Protein AF-A0A2V7KGJ0-F1 (afdb_monomer_lite)

Radius of gyration: 13.42 Å; chains: 1; bounding b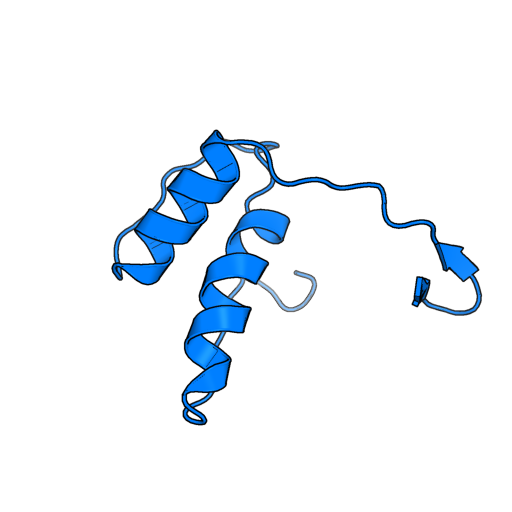ox: 29×30×33 Å

Foldseek 3Di:
DQDPNDDDDDDDDQDPLLVVLLVCVLVVHDRDDDPPNPPVVSVCNSQVVVVVVVPHDDDDDPDPVD

Sequence (66 aa):
MVVTAHTLKWDMVPYDVQLIGGIVLHQGKIAEMATGEGKTLVATLPLYLNALAGRGAHLVTVNNYL

Secondary structure (DSSP, 8-state):
-EETTEEPPP--PPPHHHHHHHHHHHTT------TTS-HHHHHHHHHHHHHTTSS------SSTT-

Structure (mmCIF, N/CA/C/O backbone):
data_AF-A0A2V7KGJ0-F1
#
_entry.id   AF-A0A2V7KGJ0-F1
#
loop_
_atom_site.group_PDB
_atom_site.id
_atom_site.type_symbol
_atom_site.label_atom_id
_atom_site.label_alt_id
_atom_site.label_comp_id
_atom_site.label_asym_id
_atom_site.label_entity_id
_atom_site.label_seq_id
_atom_site.pdbx_PDB_ins_code
_atom_site.Cartn_x
_atom_site.Cartn_y
_atom_site.Cartn_z
_atom_site.occupancy
_atom_site.B_iso_or_equiv
_atom_site.auth_seq_id
_atom_site.auth_comp_id
_atom_site.auth_asym_id
_atom_site.auth_atom_id
_atom_site.pdbx_PDB_model_num
ATOM 1 N N . MET A 1 1 ? -12.897 1.305 -17.076 1.00 66.19 1 MET A N 1
ATOM 2 C CA . MET A 1 1 ? -13.379 2.439 -16.256 1.00 66.19 1 MET A CA 1
ATOM 3 C C . MET A 1 1 ? -13.225 3.705 -17.080 1.00 66.19 1 MET A C 1
ATOM 5 O O . MET A 1 1 ? -12.221 3.826 -17.773 1.00 66.19 1 MET A O 1
ATOM 9 N N . VAL A 1 2 ? -14.210 4.606 -17.069 1.00 71.94 2 VAL A N 1
ATOM 10 C CA . VAL A 1 2 ? -14.065 5.899 -17.754 1.00 71.94 2 VAL A CA 1
ATOM 11 C C . VAL A 1 2 ? -13.328 6.846 -16.815 1.00 71.94 2 VAL A C 1
ATOM 13 O O . VAL A 1 2 ? -13.813 7.121 -15.722 1.00 71.94 2 VAL A O 1
ATOM 16 N N . VAL A 1 3 ? -12.156 7.316 -17.231 1.00 72.88 3 VAL A N 1
ATOM 17 C CA . VAL A 1 3 ? -11.381 8.344 -16.526 1.00 72.88 3 VAL A CA 1
ATOM 18 C C . VAL A 1 3 ? -11.202 9.492 -17.506 1.00 72.88 3 VAL A C 1
ATOM 20 O O . VAL A 1 3 ? -10.766 9.261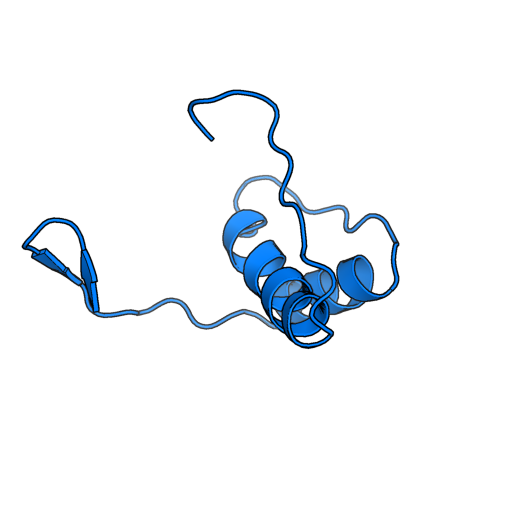 -18.631 1.00 72.88 3 VAL A O 1
ATOM 23 N N . THR A 1 4 ? -11.612 10.704 -17.117 1.00 76.50 4 THR A N 1
ATOM 24 C CA . THR A 1 4 ? -11.478 11.927 -17.939 1.00 76.50 4 THR A CA 1
ATOM 25 C C . THR A 1 4 ? -11.918 11.737 -19.400 1.00 76.50 4 THR A C 1
ATOM 27 O O . THR A 1 4 ? -11.152 11.995 -20.319 1.00 76.50 4 THR A O 1
ATOM 30 N N . ALA A 1 5 ? -13.136 11.226 -19.619 1.00 78.12 5 ALA A N 1
ATOM 31 C CA . ALA A 1 5 ? -13.716 10.953 -20.946 1.00 78.12 5 ALA A CA 1
ATOM 32 C C . ALA A 1 5 ? -12.976 9.916 -21.825 1.00 78.12 5 ALA A C 1
ATOM 34 O O . ALA A 1 5 ? -13.384 9.673 -22.960 1.00 78.12 5 ALA A O 1
ATOM 35 N N . HIS A 1 6 ? -11.958 9.232 -21.298 1.00 75.44 6 HIS A N 1
ATOM 36 C CA . HIS A 1 6 ? -11.286 8.121 -21.964 1.00 75.44 6 HIS A CA 1
ATOM 37 C C . HIS A 1 6 ? -11.686 6.788 -21.329 1.00 75.44 6 HIS A C 1
ATOM 39 O O . HIS A 1 6 ? -11.708 6.629 -20.105 1.00 75.44 6 HIS A O 1
ATOM 45 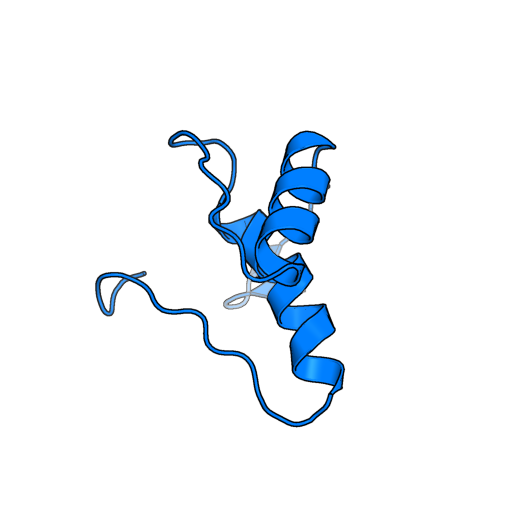N N . THR A 1 7 ? -12.001 5.801 -22.170 1.00 82.62 7 THR A N 1
ATOM 46 C CA . THR A 1 7 ? -12.246 4.433 -21.704 1.00 82.62 7 THR A CA 1
ATOM 47 C C . THR A 1 7 ? -10.903 3.756 -21.484 1.00 82.62 7 THR A C 1
ATOM 49 O O . THR A 1 7 ? -10.250 3.339 -22.436 1.00 82.62 7 THR A O 1
ATOM 52 N N . LEU A 1 8 ? -10.492 3.645 -20.223 1.00 80.25 8 LEU A N 1
ATOM 53 C CA . LEU A 1 8 ? -9.288 2.916 -19.847 1.00 80.25 8 LEU A CA 1
ATOM 54 C C . LEU A 1 8 ? -9.663 1.488 -19.456 1.00 80.25 8 LEU A C 1
ATOM 56 O O . LEU A 1 8 ? -10.523 1.259 -18.589 1.00 80.25 8 LEU A O 1
ATOM 60 N N . LYS A 1 9 ? -9.015 0.517 -20.101 1.00 82.06 9 LYS A N 1
ATOM 61 C CA . LYS A 1 9 ? -9.040 -0.872 -19.650 1.00 82.06 9 LYS A CA 1
ATOM 62 C C . LYS A 1 9 ? -8.118 -0.975 -18.437 1.00 82.06 9 LYS A C 1
ATOM 64 O O . LYS A 1 9 ? -6.962 -0.575 -18.503 1.00 82.06 9 LYS A O 1
ATOM 69 N N . TRP A 1 10 ? -8.654 -1.468 -17.327 1.00 83.69 10 TRP A N 1
ATOM 70 C CA . TRP A 1 10 ? -7.832 -1.798 -16.172 1.00 83.69 10 TRP A CA 1
ATOM 71 C C . TRP A 1 10 ? -6.997 -3.029 -16.509 1.00 83.69 10 TRP A C 1
ATOM 73 O O . TRP A 1 10 ? -7.563 -4.050 -16.897 1.00 83.69 10 TRP A O 1
ATOM 83 N N . ASP A 1 11 ? -5.681 -2.915 -16.372 1.00 84.88 11 ASP A N 1
ATOM 84 C CA . ASP A 1 11 ? -4.738 -3.989 -16.711 1.00 84.88 11 ASP A CA 1
ATOM 85 C C . ASP A 1 11 ? -3.668 -4.187 -15.624 1.00 84.88 11 ASP A C 1
ATOM 87 O O . ASP A 1 11 ? -2.609 -4.753 -15.861 1.00 84.88 11 ASP A O 1
ATOM 91 N N . MET A 1 12 ? -3.931 -3.693 -14.408 1.00 90.31 12 MET A N 1
ATOM 92 C CA . MET A 1 12 ? -3.015 -3.824 -13.274 1.00 90.31 12 MET A CA 1
ATOM 93 C C . MET A 1 12 ? -3.525 -4.890 -12.306 1.00 90.31 12 MET A C 1
ATOM 95 O O . MET A 1 12 ? -4.469 -4.667 -11.548 1.00 90.31 12 MET A O 1
ATOM 99 N N . VAL A 1 13 ? -2.896 -6.059 -12.322 1.00 94.38 13 VAL A N 1
ATOM 100 C CA . VAL A 1 13 ? -3.121 -7.108 -11.323 1.00 94.38 13 VAL A CA 1
ATOM 101 C C . VAL A 1 13 ? -2.020 -6.997 -10.267 1.00 94.38 13 VAL A C 1
ATOM 103 O O . VAL A 1 13 ? -0.850 -6.949 -10.652 1.00 94.38 13 VAL A O 1
ATOM 106 N N . PRO A 1 14 ? -2.350 -6.925 -8.962 1.00 96.62 14 PRO A N 1
ATOM 107 C CA . PRO A 1 14 ? -1.330 -6.896 -7.924 1.00 96.62 14 PRO A CA 1
ATOM 108 C C . PRO A 1 14 ? -0.427 -8.129 -7.986 1.00 96.62 14 PRO A C 1
ATOM 110 O O . PRO A 1 14 ? -0.917 -9.255 -8.042 1.00 96.62 14 PRO A O 1
ATOM 113 N N . TYR A 1 15 ? 0.884 -7.914 -7.936 1.00 97.62 15 TYR A N 1
ATOM 114 C CA . TYR A 1 15 ? 1.854 -8.994 -7.755 1.00 97.62 15 TYR A CA 1
ATOM 115 C C . TYR A 1 15 ? 1.891 -9.457 -6.292 1.00 97.62 15 TYR A C 1
ATOM 117 O O . TYR A 1 15 ? 1.530 -8.708 -5.383 1.00 97.62 15 TYR A O 1
ATOM 125 N N . ASP A 1 16 ? 2.419 -10.653 -6.036 1.00 98.06 16 ASP A N 1
ATOM 126 C CA . ASP A 1 16 ? 2.491 -11.223 -4.681 1.00 98.06 16 ASP A CA 1
ATOM 127 C C . ASP A 1 16 ? 3.214 -10.303 -3.688 1.00 98.06 16 ASP A C 1
ATOM 129 O O . ASP A 1 16 ? 2.746 -10.082 -2.572 1.00 98.06 16 ASP A O 1
ATOM 133 N N . VAL A 1 17 ? 4.313 -9.674 -4.115 1.00 97.75 17 VAL A N 1
ATOM 134 C CA . VAL A 1 17 ? 5.058 -8.707 -3.288 1.00 97.75 17 VAL A CA 1
ATOM 135 C C . VAL A 1 17 ? 4.212 -7.489 -2.906 1.00 97.75 17 VAL A C 1
ATOM 137 O O . VAL A 1 17 ? 4.369 -6.932 -1.821 1.00 97.75 17 VAL A O 1
ATOM 140 N N . GLN A 1 18 ? 3.261 -7.104 -3.758 1.00 98.50 18 GLN A N 1
ATOM 141 C CA . GLN 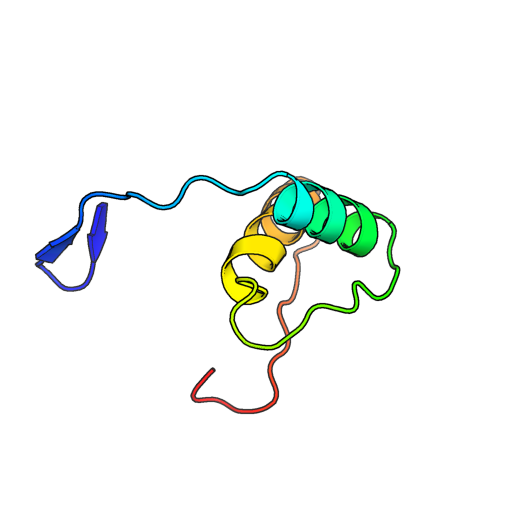A 1 18 ? 2.344 -5.996 -3.499 1.00 98.50 18 GLN A CA 1
ATOM 142 C C . GLN A 1 18 ? 1.239 -6.399 -2.519 1.00 98.50 18 GLN A C 1
ATOM 144 O O . GLN A 1 18 ? 0.862 -5.597 -1.663 1.00 98.50 18 GLN A O 1
ATOM 149 N N . LEU A 1 19 ? 0.767 -7.649 -2.586 1.00 98.38 19 LEU A N 1
ATOM 150 C CA . LEU A 1 19 ? -0.144 -8.214 -1.587 1.00 98.38 19 LEU A CA 1
ATOM 151 C C . LEU A 1 19 ? 0.526 -8.268 -0.209 1.00 98.38 19 LEU A C 1
ATOM 153 O O . LEU A 1 19 ? -0.069 -7.838 0.780 1.00 98.38 19 LEU A O 1
ATOM 157 N N . ILE A 1 20 ? 1.783 -8.717 -0.150 1.00 98.31 20 ILE A N 1
ATOM 158 C CA . ILE A 1 20 ? 2.579 -8.727 1.086 1.00 98.31 20 ILE A CA 1
ATOM 159 C C . ILE A 1 20 ? 2.728 -7.303 1.636 1.00 98.31 20 ILE A C 1
ATOM 161 O O . ILE A 1 20 ? 2.450 -7.077 2.814 1.00 98.31 20 ILE A O 1
ATOM 165 N N . GLY A 1 21 ? 3.084 -6.328 0.792 1.00 98.44 21 GLY A N 1
ATOM 166 C CA . GLY A 1 21 ? 3.155 -4.919 1.189 1.00 98.44 21 GLY A CA 1
ATOM 167 C C . GLY A 1 21 ? 1.832 -4.401 1.765 1.00 98.44 21 GLY A C 1
ATOM 168 O O . GLY A 1 21 ? 1.819 -3.769 2.820 1.00 98.44 21 GLY A O 1
ATOM 169 N N . GLY A 1 22 ? 0.703 -4.741 1.136 1.00 98.44 22 GLY A N 1
ATOM 170 C CA . GLY A 1 22 ? -0.632 -4.374 1.616 1.00 98.44 22 GLY A CA 1
ATOM 171 C C . GLY A 1 22 ? -0.964 -4.968 2.989 1.00 98.44 22 GLY A C 1
ATOM 172 O O . GLY A 1 22 ? -1.494 -4.264 3.849 1.00 98.44 22 GLY A O 1
ATOM 173 N N . ILE A 1 23 ? -0.599 -6.233 3.227 1.00 98.56 23 ILE A N 1
ATOM 174 C CA . ILE A 1 23 ? -0.761 -6.898 4.531 1.00 98.56 23 ILE A CA 1
ATOM 175 C C . ILE A 1 23 ? 0.084 -6.199 5.602 1.00 98.56 23 ILE A C 1
ATOM 177 O O . ILE A 1 23 ? -0.421 -5.914 6.688 1.00 98.56 23 ILE A O 1
ATOM 181 N N . VAL A 1 24 ? 1.350 -5.890 5.304 1.00 98.62 24 VAL A N 1
ATOM 182 C CA . VAL A 1 24 ? 2.254 -5.190 6.234 1.00 98.62 24 VAL A CA 1
ATOM 183 C C . VAL A 1 24 ? 1.687 -3.820 6.620 1.00 98.62 24 VAL A C 1
ATOM 185 O O . VAL A 1 24 ? 1.639 -3.495 7.808 1.00 98.62 24 VAL A O 1
ATOM 188 N N . LEU A 1 25 ? 1.186 -3.051 5.647 1.00 98.31 25 LEU A N 1
ATOM 189 C CA . LEU A 1 25 ? 0.541 -1.760 5.905 1.00 98.31 25 LEU A CA 1
ATOM 190 C C . LEU A 1 25 ? -0.733 -1.904 6.747 1.00 98.31 25 LEU A C 1
ATOM 192 O O . LEU A 1 25 ? -0.941 -1.136 7.685 1.00 98.31 25 LEU A O 1
ATOM 196 N N . HIS A 1 26 ? -1.579 -2.898 6.460 1.00 98.12 26 HIS A N 1
ATOM 197 C CA . HIS A 1 26 ? -2.784 -3.154 7.254 1.00 98.12 26 HIS A CA 1
ATOM 198 C C . HIS A 1 26 ? -2.456 -3.527 8.711 1.00 98.12 26 HIS A C 1
ATOM 200 O O . HIS A 1 26 ? -3.178 -3.133 9.623 1.00 98.12 26 HIS A O 1
ATOM 206 N N . GLN A 1 27 ? -1.331 -4.209 8.952 1.00 98.31 27 GLN A N 1
ATOM 207 C CA . GLN A 1 27 ? -0.823 -4.507 10.298 1.00 98.31 27 GLN A CA 1
ATOM 208 C C . GLN A 1 27 ? -0.252 -3.281 11.040 1.00 98.31 27 GLN A C 1
ATOM 210 O O . GLN A 1 27 ? 0.269 -3.437 12.145 1.00 98.31 27 GLN A O 1
ATOM 215 N N . GLY A 1 28 ? -0.306 -2.079 10.456 1.00 97.19 28 GLY A N 1
ATOM 216 C CA . GLY A 1 28 ? 0.225 -0.855 11.062 1.00 97.19 28 GLY A CA 1
ATOM 217 C C . GLY A 1 28 ? 1.754 -0.780 11.064 1.00 97.19 28 GLY A C 1
ATOM 218 O O . GLY A 1 28 ? 2.330 -0.077 11.891 1.00 97.19 28 GLY A O 1
ATOM 219 N N . LYS A 1 29 ? 2.421 -1.522 10.172 1.00 98.44 29 LYS A N 1
ATOM 220 C CA . LYS A 1 29 ? 3.885 -1.548 10.032 1.00 98.44 29 LYS A CA 1
ATOM 221 C C . LYS A 1 29 ? 4.338 -0.772 8.794 1.00 98.44 29 LYS A C 1
ATOM 223 O O . LYS A 1 29 ? 3.544 -0.449 7.914 1.00 98.44 29 LYS A O 1
ATOM 228 N N . ILE A 1 30 ? 5.642 -0.508 8.714 1.00 97.88 30 ILE A N 1
ATOM 229 C CA . ILE A 1 30 ? 6.273 0.122 7.550 1.00 97.88 30 ILE A CA 1
ATOM 230 C C . ILE A 1 30 ? 6.561 -0.955 6.499 1.00 97.88 30 ILE A C 1
ATOM 232 O O . ILE A 1 30 ? 7.311 -1.893 6.763 1.00 97.88 30 ILE A O 1
ATOM 236 N N . ALA A 1 31 ? 5.975 -0.814 5.310 1.00 98.00 31 ALA A N 1
ATOM 237 C CA . ALA A 1 31 ? 6.328 -1.615 4.143 1.00 98.00 31 ALA A CA 1
ATOM 238 C C . ALA A 1 31 ? 7.419 -0.888 3.342 1.00 98.00 31 ALA A C 1
ATOM 240 O O . ALA A 1 31 ? 7.128 0.052 2.600 1.00 98.00 31 ALA A O 1
ATOM 241 N N . GLU A 1 32 ? 8.678 -1.293 3.519 1.00 97.88 32 GLU A N 1
ATOM 242 C CA . GLU A 1 32 ? 9.783 -0.777 2.709 1.00 97.88 32 GLU A CA 1
ATOM 243 C C . GLU A 1 32 ? 9.727 -1.399 1.312 1.00 97.88 32 GLU A C 1
ATOM 245 O O . GLU A 1 32 ? 9.752 -2.617 1.155 1.00 97.88 32 GLU A O 1
ATOM 250 N N . MET A 1 33 ? 9.601 -0.543 0.301 1.00 97.88 33 MET A N 1
ATOM 251 C CA . MET A 1 33 ? 9.470 -0.934 -1.098 1.00 97.88 33 MET A CA 1
ATOM 252 C C . MET A 1 33 ? 10.299 0.020 -1.953 1.00 97.88 33 MET A C 1
ATOM 254 O O . MET A 1 33 ? 10.251 1.243 -1.753 1.00 97.88 33 MET A O 1
ATOM 258 N N . ALA A 1 34 ? 11.021 -0.500 -2.939 1.00 96.81 34 ALA A N 1
ATOM 259 C CA . ALA A 1 34 ? 11.836 0.285 -3.855 1.00 96.81 34 ALA A CA 1
ATOM 260 C C . ALA A 1 34 ? 10.982 1.149 -4.804 1.00 96.81 34 ALA A C 1
ATOM 262 O O . ALA A 1 34 ? 9.753 1.028 -4.920 1.00 96.81 34 ALA A O 1
ATOM 263 N N . THR A 1 35 ? 11.612 2.129 -5.451 1.00 95.81 35 THR A N 1
ATOM 264 C CA . THR A 1 35 ? 10.956 2.930 -6.496 1.00 95.81 35 THR A CA 1
ATOM 265 C C . THR A 1 35 ? 10.615 2.036 -7.686 1.00 95.81 35 THR A C 1
ATOM 267 O O . THR A 1 35 ? 11.440 1.242 -8.116 1.00 95.81 35 THR A O 1
ATOM 270 N N . GLY A 1 36 ? 9.394 2.161 -8.210 1.00 95.44 36 GLY A N 1
ATOM 271 C CA . GLY A 1 36 ? 8.901 1.318 -9.305 1.00 95.44 36 GLY A CA 1
ATOM 272 C C . GLY A 1 36 ? 8.141 0.061 -8.866 1.00 95.44 36 GLY A C 1
ATOM 273 O O . GLY A 1 36 ? 7.426 -0.508 -9.678 1.00 95.44 36 GLY A O 1
ATOM 274 N N . GLU A 1 37 ? 8.164 -0.320 -7.584 1.00 97.44 37 GLU A N 1
ATOM 275 C CA . GLU A 1 37 ? 7.453 -1.522 -7.092 1.00 97.44 37 GLU A CA 1
ATOM 276 C C . GLU A 1 37 ? 5.926 -1.348 -6.953 1.00 97.44 37 GLU A C 1
ATOM 278 O O . GLU A 1 37 ? 5.209 -2.248 -6.515 1.00 97.44 37 GLU A O 1
ATOM 283 N N . GLY A 1 38 ? 5.395 -0.183 -7.328 1.00 96.62 38 GLY A N 1
ATOM 284 C CA . GLY A 1 38 ? 3.955 0.079 -7.327 1.00 96.62 38 GLY A CA 1
ATOM 285 C C . GLY A 1 38 ? 3.360 0.393 -5.953 1.00 96.62 38 GLY A C 1
ATOM 286 O O . GLY A 1 38 ? 2.211 0.045 -5.699 1.00 96.62 38 GLY A O 1
ATOM 287 N N . LYS A 1 39 ? 4.100 1.107 -5.090 1.00 97.44 39 LYS A N 1
ATOM 288 C CA . LYS A 1 39 ? 3.633 1.598 -3.773 1.00 97.44 39 LYS A CA 1
ATOM 289 C C . LYS A 1 39 ? 2.239 2.246 -3.810 1.00 97.44 39 LYS A C 1
ATOM 291 O O . LYS A 1 39 ? 1.438 2.040 -2.904 1.00 97.44 39 LYS A O 1
ATOM 296 N N . THR A 1 40 ? 1.927 2.982 -4.878 1.00 96.38 40 THR A N 1
ATOM 297 C CA . THR A 1 40 ? 0.609 3.605 -5.075 1.00 96.38 40 THR A CA 1
ATOM 298 C C . THR A 1 40 ? -0.505 2.569 -5.229 1.00 96.38 40 THR A C 1
ATOM 300 O O . THR A 1 40 ? -1.541 2.689 -4.584 1.00 96.38 40 THR A O 1
ATOM 303 N N . LEU A 1 41 ? -0.289 1.522 -6.035 1.00 97.00 41 LEU A N 1
ATOM 304 C CA . LEU A 1 41 ? -1.258 0.435 -6.191 1.00 97.00 41 LEU A CA 1
ATOM 305 C C . LEU A 1 41 ? -1.404 -0.353 -4.884 1.00 97.00 41 LEU A C 1
ATOM 307 O O . LEU A 1 41 ? -2.521 -0.649 -4.469 1.00 97.00 41 LEU A O 1
ATOM 311 N N . VAL A 1 42 ? -0.291 -0.624 -4.198 1.00 98.31 42 VAL A N 1
ATOM 312 C CA . VAL A 1 42 ? -0.266 -1.327 -2.905 1.00 98.31 42 VAL A CA 1
ATOM 313 C C . VAL A 1 42 ? -1.129 -0.621 -1.865 1.00 98.31 42 VAL A C 1
ATOM 315 O O . VAL A 1 42 ? -1.898 -1.285 -1.175 1.00 98.31 42 VAL A O 1
ATOM 318 N N . ALA A 1 43 ? -1.053 0.712 -1.778 1.00 97.69 43 ALA A N 1
ATOM 319 C CA . ALA A 1 43 ? -1.816 1.498 -0.810 1.00 97.69 43 ALA A CA 1
ATOM 320 C C . ALA A 1 43 ? -3.339 1.340 -0.967 1.00 97.69 43 ALA A C 1
ATOM 322 O O . ALA A 1 43 ? -4.063 1.451 0.022 1.00 97.69 43 ALA A O 1
ATOM 323 N N . THR A 1 44 ? -3.835 1.021 -2.171 1.00 96.88 44 THR A N 1
ATOM 324 C CA . THR A 1 44 ? -5.277 0.825 -2.407 1.00 96.88 44 THR A CA 1
ATOM 325 C C . THR A 1 44 ? -5.855 -0.341 -1.600 1.00 96.88 44 THR A C 1
ATOM 327 O O . THR A 1 44 ? -7.000 -0.259 -1.159 1.00 96.88 44 THR A O 1
ATOM 330 N N . LEU A 1 45 ? -5.057 -1.385 -1.336 1.00 97.88 45 LEU A N 1
ATOM 331 C CA . LEU A 1 45 ? -5.489 -2.597 -0.636 1.00 97.88 45 LEU A CA 1
ATOM 332 C C . LEU A 1 45 ? -5.868 -2.325 0.837 1.00 97.88 45 LEU A C 1
ATOM 334 O O . LEU A 1 45 ? -7.029 -2.544 1.200 1.00 97.88 45 LEU A O 1
ATOM 338 N N . PRO A 1 46 ? -4.961 -1.816 1.703 1.00 98.00 46 PRO A N 1
ATOM 339 C CA . PRO A 1 46 ? -5.297 -1.519 3.091 1.00 98.00 46 PRO A CA 1
ATOM 340 C C . PRO A 1 46 ? -6.236 -0.314 3.215 1.00 98.00 46 PRO A C 1
ATOM 342 O O . PRO A 1 46 ? -7.035 -0.288 4.148 1.00 98.00 46 PRO A O 1
ATOM 345 N N . LEU A 1 47 ? -6.180 0.667 2.300 1.00 97.94 47 LEU A N 1
ATOM 346 C CA . LEU A 1 47 ? -7.110 1.803 2.309 1.00 97.94 47 LEU A CA 1
ATOM 347 C C . LEU A 1 47 ? -8.548 1.330 2.133 1.00 97.94 47 LEU A C 1
ATOM 349 O O . LEU A 1 47 ? -9.402 1.691 2.940 1.00 97.94 47 LEU A O 1
ATOM 353 N N . TYR A 1 48 ? -8.801 0.497 1.118 1.00 97.00 48 TYR A N 1
ATOM 354 C CA . TYR A 1 48 ? -10.126 -0.062 0.879 1.00 97.00 48 TYR A CA 1
ATOM 355 C C . TYR A 1 48 ? -10.610 -0.848 2.100 1.00 97.00 48 TYR A C 1
ATOM 357 O O . TYR A 1 48 ? -11.666 -0.538 2.646 1.00 97.00 48 TYR A O 1
ATOM 365 N N . LEU A 1 49 ? -9.807 -1.806 2.578 1.00 97.75 49 LEU A N 1
ATOM 366 C CA . LEU A 1 49 ? -10.173 -2.657 3.711 1.00 97.75 49 LEU A CA 1
ATOM 367 C C . LEU A 1 49 ? -10.470 -1.846 4.983 1.00 97.75 49 LEU A C 1
ATOM 369 O O . LEU A 1 49 ? -11.482 -2.077 5.640 1.00 97.75 49 LEU A O 1
ATOM 373 N N . ASN A 1 50 ? -9.618 -0.878 5.326 1.00 97.12 50 ASN A N 1
ATOM 374 C CA . ASN A 1 50 ? -9.787 -0.081 6.541 1.00 97.12 50 ASN A CA 1
ATOM 375 C C . ASN A 1 50 ? -10.966 0.899 6.440 1.00 97.12 50 ASN A C 1
ATOM 377 O O . ASN A 1 50 ? -11.633 1.157 7.444 1.00 97.12 50 ASN A O 1
ATOM 381 N N . ALA A 1 51 ? -11.260 1.413 5.241 1.00 97.50 51 ALA A N 1
ATOM 382 C CA . ALA A 1 51 ? -12.393 2.306 5.018 1.00 97.50 51 ALA A CA 1
ATOM 383 C C . ALA A 1 51 ? -13.748 1.616 5.250 1.00 97.50 51 ALA A C 1
ATOM 385 O O . ALA A 1 51 ? -14.688 2.277 5.697 1.00 97.50 51 ALA A O 1
ATOM 386 N N . LEU A 1 52 ? -13.846 0.294 5.045 1.00 97.38 52 LEU A N 1
ATOM 387 C CA . LEU A 1 52 ? -15.071 -0.479 5.307 1.00 97.38 52 LEU A CA 1
ATOM 388 C C . LEU A 1 52 ? -15.538 -0.400 6.768 1.00 97.38 52 LEU A C 1
ATOM 390 O O . LEU A 1 52 ? -16.715 -0.599 7.048 1.00 97.38 52 LEU A O 1
ATOM 394 N N . ALA A 1 53 ? -14.645 -0.067 7.703 1.00 96.38 53 ALA A N 1
ATOM 395 C CA . ALA A 1 53 ? -14.996 0.111 9.108 1.00 96.38 53 ALA A CA 1
ATOM 396 C C . ALA A 1 53 ? -15.733 1.436 9.409 1.00 96.38 53 ALA A C 1
ATOM 398 O O . ALA A 1 53 ? -16.040 1.702 10.571 1.00 96.38 53 ALA A O 1
ATOM 399 N N . GLY A 1 54 ? -15.968 2.297 8.409 1.00 96.00 54 GLY A N 1
ATOM 400 C CA . GLY A 1 54 ? -16.722 3.551 8.556 1.00 96.00 54 GLY A CA 1
ATOM 401 C C . GLY A 1 54 ? -15.993 4.669 9.313 1.00 96.00 54 GLY A C 1
ATOM 402 O O . GLY A 1 54 ? -16.592 5.697 9.607 1.00 96.00 54 GLY A O 1
ATOM 403 N N . ARG A 1 55 ? -14.704 4.491 9.629 1.00 94.38 55 ARG A N 1
ATOM 404 C CA . ARG 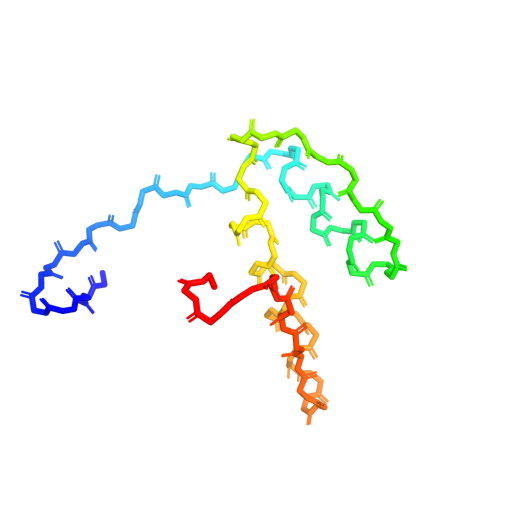A 1 55 ? -13.881 5.471 10.370 1.00 94.38 55 ARG A CA 1
ATOM 405 C C . ARG A 1 55 ? -13.027 6.375 9.474 1.00 94.38 55 ARG A C 1
ATOM 407 O O . ARG A 1 55 ? -12.299 7.219 9.985 1.00 94.38 55 ARG A O 1
ATOM 414 N N . GLY A 1 56 ? -13.110 6.192 8.156 1.00 93.06 56 GLY A N 1
ATOM 415 C CA . GLY A 1 56 ? -12.208 6.821 7.193 1.00 93.06 56 GLY A CA 1
ATOM 416 C C . GLY A 1 56 ? -10.826 6.155 7.147 1.00 93.06 56 GLY A C 1
ATOM 417 O O . GLY A 1 56 ? -10.436 5.410 8.046 1.00 93.06 56 GLY A O 1
ATOM 418 N N . ALA A 1 57 ? -10.094 6.408 6.064 1.00 96.50 57 ALA A N 1
ATOM 419 C CA . ALA A 1 57 ? -8.709 5.989 5.879 1.00 96.50 57 ALA A CA 1
ATOM 420 C C . ALA A 1 57 ? -7.975 7.089 5.101 1.00 96.50 57 ALA A C 1
ATOM 422 O O . ALA A 1 57 ? -8.477 7.559 4.081 1.00 96.50 57 ALA A O 1
ATOM 423 N N . HIS A 1 58 ? -6.825 7.539 5.602 1.00 97.00 58 HIS A N 1
ATOM 424 C CA . HIS A 1 58 ? -6.095 8.667 5.022 1.00 97.00 58 HIS A CA 1
ATOM 425 C C . HIS A 1 58 ? -4.832 8.180 4.312 1.00 97.00 58 HIS A C 1
ATOM 427 O O . HIS A 1 58 ? -4.005 7.496 4.912 1.00 97.00 58 HIS A O 1
ATOM 433 N N . LEU A 1 59 ? -4.676 8.571 3.047 1.00 96.94 59 LEU A N 1
ATOM 434 C CA . LEU A 1 59 ? -3.435 8.426 2.296 1.00 96.94 59 LEU A CA 1
ATOM 435 C C . LEU A 1 59 ? -2.704 9.768 2.326 1.00 96.94 59 LEU A C 1
ATOM 437 O O . LEU A 1 59 ? -3.213 10.750 1.795 1.00 96.94 59 LEU A O 1
ATOM 441 N N . VAL A 1 60 ? -1.538 9.816 2.969 1.00 97.19 60 VAL A N 1
ATOM 442 C CA . VAL A 1 60 ? -0.731 11.037 3.085 1.00 97.19 60 VAL A CA 1
ATOM 443 C C . VAL A 1 60 ? 0.462 10.937 2.143 1.00 97.19 60 VAL A C 1
ATOM 445 O O . VAL A 1 60 ? 1.220 9.968 2.194 1.00 97.19 60 VAL A O 1
ATOM 448 N N . THR A 1 61 ? 0.629 11.945 1.296 1.00 96.38 61 THR A N 1
ATOM 449 C CA . THR A 1 61 ? 1.755 12.102 0.369 1.00 96.38 61 THR A CA 1
ATOM 450 C C . THR A 1 61 ? 2.559 13.350 0.742 1.00 96.38 61 THR A C 1
ATOM 452 O O . THR A 1 61 ? 2.193 14.118 1.632 1.00 96.38 61 THR A O 1
ATOM 455 N N . VAL A 1 62 ? 3.711 13.543 0.099 1.00 96.94 62 VAL A N 1
ATOM 456 C CA . VAL A 1 62 ? 4.638 14.634 0.445 1.00 96.94 62 VAL A CA 1
ATOM 457 C C . VAL A 1 62 ? 4.243 15.992 -0.145 1.00 96.94 62 VAL A C 1
ATOM 459 O O . VAL A 1 62 ? 4.837 17.001 0.226 1.00 96.94 62 VAL A O 1
ATOM 462 N N . ASN A 1 63 ? 3.303 16.040 -1.095 1.00 97.12 63 ASN A N 1
ATOM 463 C CA . ASN A 1 63 ? 2.891 17.276 -1.759 1.00 97.12 63 ASN A CA 1
ATOM 464 C C . ASN A 1 63 ? 1.503 17.142 -2.407 1.00 97.12 63 ASN A C 1
ATOM 466 O O . ASN A 1 63 ? 1.008 16.041 -2.582 1.00 97.12 63 ASN A O 1
ATOM 470 N N . ASN A 1 64 ? 0.925 18.270 -2.826 1.00 94.62 64 ASN A N 1
ATOM 471 C CA . ASN A 1 64 ? -0.424 18.337 -3.409 1.00 94.62 64 ASN A CA 1
ATOM 472 C C . ASN A 1 64 ? -0.531 17.814 -4.853 1.00 94.62 64 ASN A C 1
ATOM 474 O O . ASN A 1 64 ? -1.626 17.789 -5.407 1.00 94.62 64 ASN A O 1
ATOM 478 N N . TYR A 1 65 ? 0.593 17.496 -5.498 1.00 94.00 65 TYR A N 1
ATOM 479 C CA . TYR A 1 65 ? 0.601 16.919 -6.842 1.00 94.00 65 TYR A CA 1
ATOM 480 C C . TYR A 1 65 ? 0.457 15.387 -6.810 1.00 94.00 65 TYR A C 1
ATOM 482 O O . TYR A 1 65 ? -0.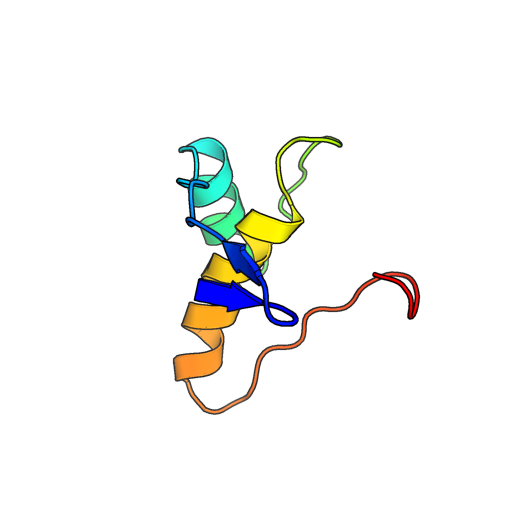044 14.807 -7.772 1.00 94.00 65 TYR A O 1
ATOM 490 N N . LEU A 1 66 ? 0.891 14.745 -5.719 1.00 85.44 66 LEU A N 1
ATOM 491 C CA . LEU A 1 66 ? 0.823 13.299 -5.474 1.00 85.44 66 LEU A CA 1
ATOM 492 C C . LEU A 1 66 ? -0.412 12.921 -4.658 1.00 85.44 66 LEU A C 1
ATOM 494 O O . LEU A 1 66 ? -1.023 11.884 -4.994 1.00 85.44 66 LEU A O 1
#

pLDDT: mean 93.62, std 7.73, range [66.19, 98.62]